Protein AF-A0A0F9GYW5-F1 (afdb_monomer)

Radius of gyration: 13.12 Å; Cα contacts (8 Å, |Δi|>4): 107; chains: 1; bounding box: 33×29×32 Å

Organism: NCBI:txid412755

Secondary structure (DSSP, 8-state):
--HHHHHHHHHHHHHHHHTSTTTT--HHHHHHHHHHT-HHHHHHHHTTTT---TT--HHHHHHHHHHHHHHHHHHTT-HHHHHS-SS-HHHHHHHHHHHHHHHHHHHHH-

Foldseek 3Di:
DPLVLLVLLLVLLVQLVVVVPQLQAFLVNQLVCLVVLNNVVCCCVVSPPSGDNVVQDPVNSSVLSVQLVVCCVVQPPCCCVPPVDGTGNSSSSSVSSVVVSVVVVVVVVD

pLDDT: mean 93.43, std 7.77, range [54.41, 98.56]

Structure (mmCIF, N/CA/C/O backbone):
data_AF-A0A0F9GYW5-F1
#
_entry.id   AF-A0A0F9GYW5-F1
#
loop_
_atom_site.group_PDB
_atom_site.id
_atom_site.type_symbol
_atom_site.label_atom_id
_atom_site.label_alt_id
_atom_site.label_comp_id
_atom_site.label_asym_id
_atom_site.label_entity_id
_atom_site.label_seq_id
_atom_site.pdbx_PDB_ins_code
_atom_site.Cartn_x
_atom_site.Cartn_y
_atom_site.Cartn_z
_atom_site.occupancy
_atom_site.B_iso_or_equiv
_atom_site.auth_seq_id
_atom_site.auth_comp_id
_atom_site.auth_asym_id
_atom_site.auth_atom_id
_atom_site.pdbx_PDB_model_num
ATOM 1 N N . MET A 1 1 ? 15.632 -3.435 0.923 1.00 69.38 1 MET A N 1
ATOM 2 C CA . MET A 1 1 ? 14.544 -3.646 1.896 1.00 69.38 1 MET A CA 1
ATOM 3 C C . MET A 1 1 ? 14.564 -5.092 2.343 1.00 69.38 1 MET A C 1
ATOM 5 O O . MET A 1 1 ? 14.815 -5.977 1.532 1.00 69.38 1 MET A O 1
ATOM 9 N N . LYS A 1 2 ? 14.310 -5.376 3.623 1.00 80.19 2 LYS A N 1
ATOM 10 C CA . LYS A 1 2 ? 14.132 -6.770 4.058 1.00 80.19 2 LYS A CA 1
ATOM 11 C C . LYS A 1 2 ? 12.765 -7.265 3.585 1.00 80.19 2 LYS A C 1
ATOM 13 O O . LYS A 1 2 ? 11.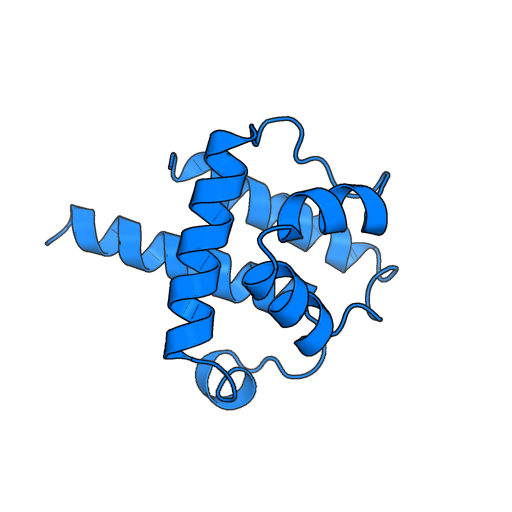766 -6.642 3.919 1.00 80.19 2 LYS A O 1
ATOM 18 N N . LEU A 1 3 ? 12.712 -8.408 2.896 1.00 83.94 3 LEU A N 1
ATOM 19 C CA . LEU A 1 3 ? 11.457 -9.051 2.459 1.00 83.94 3 LEU A CA 1
ATOM 20 C C . LEU A 1 3 ? 10.435 -9.200 3.594 1.00 83.94 3 LEU A C 1
ATOM 22 O O . LEU A 1 3 ? 9.239 -9.027 3.392 1.00 83.94 3 LEU A O 1
ATOM 26 N N . LEU A 1 4 ? 10.927 -9.440 4.812 1.00 87.31 4 LEU A N 1
ATOM 27 C CA . LEU A 1 4 ? 10.110 -9.503 6.022 1.00 87.31 4 LEU A CA 1
ATOM 28 C C . LEU A 1 4 ? 9.230 -8.260 6.222 1.00 87.31 4 LEU A C 1
ATOM 30 O O . LEU A 1 4 ? 8.116 -8.401 6.712 1.00 87.31 4 LEU A O 1
ATOM 34 N N . TRP A 1 5 ? 9.690 -7.069 5.828 1.00 89.62 5 TRP A N 1
ATOM 35 C CA . TRP A 1 5 ? 8.919 -5.833 5.964 1.00 89.62 5 TRP A CA 1
ATOM 36 C C . TRP A 1 5 ? 7.761 -5.742 4.982 1.00 89.62 5 TRP A C 1
ATOM 38 O O . TRP A 1 5 ? 6.681 -5.318 5.374 1.00 89.62 5 TRP A O 1
ATOM 48 N N . VAL A 1 6 ? 7.950 -6.197 3.744 1.00 93.25 6 VAL A N 1
ATOM 49 C CA . VAL A 1 6 ? 6.873 -6.223 2.745 1.00 93.25 6 VAL A CA 1
ATOM 50 C C . VAL A 1 6 ? 5.813 -7.240 3.147 1.00 93.25 6 VAL A C 1
ATOM 52 O O . VAL A 1 6 ? 4.626 -6.931 3.131 1.00 93.25 6 VAL A O 1
ATOM 55 N N . THR A 1 7 ? 6.230 -8.425 3.603 1.00 94.31 7 THR A N 1
ATOM 56 C CA . THR A 1 7 ? 5.297 -9.416 4.152 1.00 94.31 7 THR A CA 1
ATOM 57 C C . THR A 1 7 ? 4.562 -8.873 5.377 1.00 94.31 7 THR A C 1
ATOM 59 O O . THR A 1 7 ? 3.352 -9.042 5.487 1.00 94.31 7 THR A O 1
ATOM 62 N N . TYR A 1 8 ? 5.258 -8.188 6.287 1.00 94.00 8 TYR A N 1
ATOM 63 C CA . TYR A 1 8 ? 4.632 -7.567 7.456 1.00 94.00 8 TYR A CA 1
ATOM 64 C C . TYR A 1 8 ? 3.626 -6.473 7.068 1.00 94.00 8 TYR A C 1
ATOM 66 O O . TYR A 1 8 ? 2.537 -6.417 7.639 1.00 94.00 8 TYR A O 1
ATOM 74 N N . PHE A 1 9 ? 3.948 -5.654 6.065 1.00 95.94 9 PHE A N 1
ATOM 75 C CA . PHE A 1 9 ? 3.034 -4.666 5.495 1.00 95.94 9 PHE A CA 1
ATOM 76 C C . PHE A 1 9 ? 1.772 -5.334 4.929 1.00 95.94 9 PHE A C 1
ATOM 78 O O . PHE A 1 9 ? 0.668 -4.956 5.310 1.00 95.94 9 PHE A O 1
ATOM 85 N N . ILE A 1 10 ? 1.919 -6.390 4.119 1.00 97.25 10 ILE A N 1
ATOM 86 C CA . ILE A 1 10 ? 0.789 -7.160 3.566 1.00 97.25 10 ILE A CA 1
ATOM 87 C C . ILE A 1 10 ? -0.130 -7.678 4.676 1.00 97.25 10 ILE A C 1
ATOM 89 O O . ILE A 1 10 ? -1.347 -7.525 4.586 1.00 97.25 10 ILE A O 1
ATOM 93 N N . LEU A 1 11 ? 0.440 -8.286 5.721 1.00 96.38 11 LEU A N 1
ATOM 94 C CA . LEU A 1 11 ? -0.337 -8.861 6.822 1.00 96.38 11 LEU A CA 1
ATOM 95 C C . LEU A 1 11 ? -1.148 -7.795 7.571 1.00 96.38 11 LEU A C 1
ATOM 97 O O . LEU A 1 11 ? -2.312 -8.033 7.887 1.00 96.38 11 LEU A O 1
ATOM 101 N N . ASN A 1 12 ? -0.557 -6.624 7.812 1.00 97.00 12 ASN A N 1
ATOM 102 C CA . ASN A 1 12 ? -1.235 -5.516 8.483 1.00 97.00 12 ASN A CA 1
ATOM 103 C C . ASN A 1 12 ? -2.338 -4.895 7.618 1.00 97.00 12 ASN A C 1
ATOM 105 O O . ASN A 1 12 ? -3.446 -4.688 8.107 1.00 97.00 12 ASN A O 1
ATOM 109 N N . ILE A 1 13 ? -2.086 -4.663 6.326 1.00 98.19 13 ILE A N 1
ATOM 110 C CA . ILE A 1 13 ? -3.120 -4.147 5.417 1.00 98.19 13 ILE A CA 1
ATOM 111 C C . ILE A 1 13 ? -4.272 -5.151 5.284 1.00 98.19 13 ILE A C 1
ATOM 113 O O . ILE A 1 13 ? -5.434 -4.758 5.334 1.00 98.19 13 ILE A O 1
ATOM 117 N N . ASN A 1 14 ? -3.976 -6.450 5.192 1.00 97.94 14 ASN A N 1
ATOM 118 C CA . ASN A 1 14 ? -4.999 -7.495 5.161 1.00 97.94 14 ASN A CA 1
ATOM 119 C C . ASN A 1 14 ? -5.870 -7.499 6.429 1.00 97.94 14 ASN A C 1
ATOM 121 O O . ASN A 1 14 ? -7.088 -7.626 6.330 1.00 97.94 14 ASN A O 1
ATOM 125 N N . ALA A 1 15 ? -5.265 -7.337 7.609 1.00 97.19 15 ALA A N 1
ATOM 126 C CA . ALA A 1 15 ? -6.014 -7.213 8.858 1.00 97.19 15 ALA A CA 1
ATOM 127 C C . ALA A 1 15 ? -6.910 -5.964 8.862 1.00 97.19 15 ALA A C 1
ATOM 129 O O . ALA A 1 15 ? -8.071 -6.042 9.255 1.00 97.19 15 ALA A O 1
ATOM 130 N N . ALA A 1 16 ? -6.414 -4.832 8.358 1.00 97.69 16 ALA A N 1
ATOM 131 C CA . ALA A 1 16 ? -7.210 -3.617 8.278 1.00 97.69 16 ALA A CA 1
ATOM 132 C C . ALA A 1 16 ? -8.386 -3.740 7.289 1.00 97.69 16 ALA A C 1
ATOM 134 O O . ALA A 1 16 ? -9.479 -3.247 7.575 1.00 97.69 16 ALA A O 1
ATOM 135 N N . ILE A 1 17 ? -8.208 -4.451 6.167 1.00 97.81 17 ILE A N 1
ATOM 136 C CA . ILE A 1 17 ? -9.295 -4.780 5.226 1.00 97.81 17 ILE A CA 1
ATOM 137 C C . ILE A 1 17 ? -10.410 -5.568 5.929 1.00 97.81 17 ILE A C 1
ATOM 139 O O . ILE A 1 17 ? -11.586 -5.250 5.744 1.00 97.81 17 ILE A O 1
ATOM 143 N N . ASP A 1 18 ? -10.055 -6.558 6.754 1.00 97.81 18 ASP A N 1
ATOM 144 C CA . ASP A 1 18 ? -11.011 -7.434 7.454 1.00 97.81 18 ASP A CA 1
ATOM 145 C C . ASP A 1 18 ? -11.948 -6.666 8.402 1.00 97.81 18 ASP A C 1
ATOM 147 O O . ASP A 1 18 ? -13.095 -7.059 8.613 1.00 97.81 18 ASP A O 1
ATOM 151 N N . THR A 1 19 ? -11.516 -5.506 8.907 1.00 97.44 19 THR A N 1
ATOM 152 C CA . THR A 1 19 ? -12.367 -4.648 9.748 1.00 97.44 19 THR A CA 1
ATOM 153 C C . THR A 1 19 ? -13.598 -4.105 9.014 1.00 97.44 19 THR A C 1
ATOM 155 O O . THR A 1 19 ? -14.571 -3.707 9.656 1.00 97.44 19 THR A O 1
ATOM 158 N N . GLY A 1 20 ? -13.543 -4.015 7.679 1.00 96.69 20 GLY A N 1
ATOM 159 C CA . GLY A 1 20 ? -14.565 -3.385 6.842 1.00 96.69 20 GLY A CA 1
ATOM 160 C C . GLY A 1 20 ? -14.670 -1.859 6.978 1.00 96.69 20 GLY A C 1
ATOM 161 O O . GLY A 1 20 ? -15.501 -1.259 6.300 1.00 96.69 20 GLY A O 1
ATOM 162 N N . LYS A 1 21 ? -13.848 -1.213 7.817 1.00 97.62 21 LYS A N 1
ATOM 163 C CA . LYS A 1 21 ? -13.945 0.228 8.124 1.00 97.62 21 LYS A CA 1
ATOM 164 C C . LYS A 1 21 ? -13.419 1.140 7.014 1.00 97.62 21 LYS A C 1
ATOM 166 O O . LYS A 1 21 ? -13.858 2.277 6.923 1.00 97.62 21 LYS A O 1
ATOM 171 N N . TYR A 1 22 ? -12.488 0.641 6.203 1.00 97.38 22 TYR A N 1
ATOM 172 C CA . TYR A 1 22 ? -11.687 1.434 5.259 1.00 97.38 22 TYR A CA 1
ATOM 173 C C . TYR A 1 22 ? -12.002 1.114 3.793 1.00 97.38 22 TYR A C 1
ATOM 175 O O . TYR A 1 22 ? -11.141 1.193 2.917 1.00 97.38 22 TYR A O 1
ATOM 183 N N . GLN A 1 23 ? -13.233 0.671 3.522 1.00 94.44 23 GLN A N 1
ATOM 184 C CA . GLN A 1 23 ? -13.682 0.324 2.168 1.00 94.44 23 GLN A CA 1
ATOM 185 C C . GLN A 1 23 ? -13.803 1.543 1.245 1.00 94.44 23 GLN A C 1
ATOM 187 O O . GLN A 1 23 ? -13.933 1.378 0.035 1.00 94.44 23 GLN A O 1
ATOM 192 N N . ASP A 1 24 ? -13.776 2.744 1.818 1.00 98.00 24 ASP A N 1
ATOM 193 C CA . ASP A 1 24 ? -13.830 4.025 1.127 1.00 98.00 24 ASP A CA 1
ATOM 194 C C . ASP A 1 24 ? -12.468 4.500 0.603 1.00 98.00 24 ASP A C 1
ATOM 196 O O . ASP A 1 24 ? -12.446 5.363 -0.269 1.00 98.00 24 ASP A O 1
ATOM 200 N N . ILE A 1 25 ? -11.353 3.917 1.066 1.00 98.50 25 ILE A N 1
ATOM 201 C CA . ILE A 1 25 ? -10.022 4.204 0.514 1.00 98.50 25 ILE A CA 1
ATOM 202 C C . ILE A 1 25 ? -9.959 3.679 -0.921 1.00 98.50 25 ILE A C 1
ATOM 204 O O . ILE A 1 25 ? -9.921 2.464 -1.168 1.00 98.50 25 ILE A O 1
ATOM 208 N N . SER A 1 26 ? -9.950 4.612 -1.866 1.00 98.44 26 SER A N 1
ATOM 209 C CA . SER A 1 26 ? -9.998 4.317 -3.296 1.00 98.44 26 SER A CA 1
ATOM 210 C C . SER A 1 26 ? -8.628 3.937 -3.866 1.00 98.44 26 SER A C 1
ATOM 212 O O . SER A 1 26 ? -7.588 4.146 -3.242 1.00 98.44 26 SER A O 1
ATOM 214 N N . VAL A 1 27 ? -8.629 3.367 -5.074 1.00 98.31 27 VAL A N 1
ATOM 215 C CA . VAL A 1 27 ? -7.399 3.147 -5.850 1.00 98.31 27 VAL A CA 1
ATOM 216 C C . VAL A 1 27 ? -6.678 4.473 -6.111 1.00 98.31 27 VAL A C 1
ATOM 218 O O . VAL A 1 27 ? -5.500 4.575 -5.795 1.00 98.31 27 VAL A O 1
ATOM 221 N N . GLU A 1 28 ? -7.392 5.486 -6.607 1.00 97.94 28 GLU A N 1
ATOM 222 C CA . GLU A 1 28 ? -6.836 6.808 -6.938 1.00 97.94 28 GLU A CA 1
ATOM 223 C C . GLU A 1 28 ? -6.173 7.476 -5.725 1.00 97.94 28 GLU A C 1
ATOM 225 O O . GLU A 1 28 ? -5.029 7.902 -5.814 1.00 97.94 28 GLU A O 1
ATOM 230 N N . GLU A 1 29 ? -6.831 7.461 -4.562 1.00 98.56 29 GLU A N 1
ATOM 231 C CA . GLU A 1 29 ? -6.281 8.024 -3.319 1.00 98.56 29 GLU A CA 1
ATOM 232 C C . GLU A 1 29 ? -4.949 7.367 -2.922 1.00 98.56 29 GLU A C 1
ATOM 234 O O . GLU A 1 29 ? -3.996 8.045 -2.543 1.00 98.56 29 GLU A O 1
ATOM 239 N N . VAL A 1 30 ? -4.847 6.040 -3.048 1.00 98.44 30 VAL A N 1
ATOM 240 C CA . VAL A 1 30 ? -3.590 5.327 -2.788 1.00 98.44 30 VAL A CA 1
ATOM 241 C C . VAL A 1 30 ? -2.517 5.687 -3.812 1.00 98.44 30 VAL A C 1
ATOM 243 O O . VAL A 1 30 ? -1.358 5.864 -3.437 1.00 98.44 30 VAL A O 1
ATOM 246 N N . GLU A 1 31 ? -2.871 5.777 -5.093 1.00 98.25 31 GLU A N 1
ATOM 247 C CA . GLU A 1 31 ? -1.926 6.163 -6.141 1.00 98.25 31 GLU A CA 1
ATOM 248 C C . GLU A 1 31 ? -1.375 7.576 -5.925 1.00 98.25 31 GLU A C 1
ATOM 250 O O . GLU A 1 31 ? -0.168 7.775 -6.066 1.00 98.25 31 GLU A O 1
ATOM 255 N N . ASP A 1 32 ? -2.225 8.525 -5.531 1.00 98.44 32 ASP A N 1
ATOM 256 C CA . ASP A 1 32 ? -1.834 9.905 -5.235 1.00 98.44 32 ASP A CA 1
ATOM 257 C C . ASP A 1 32 ? -0.820 9.967 -4.087 1.00 98.44 32 ASP A C 1
ATOM 259 O O . ASP A 1 32 ? 0.193 10.659 -4.191 1.00 98.44 32 ASP A O 1
ATOM 263 N N . HIS A 1 33 ? -1.032 9.190 -3.022 1.00 98.56 33 HIS A N 1
ATOM 264 C CA . HIS A 1 33 ? -0.092 9.114 -1.900 1.00 98.56 33 HIS A CA 1
ATOM 265 C C . HIS A 1 33 ? 1.215 8.372 -2.240 1.00 98.56 33 HIS A C 1
ATOM 267 O O . HIS A 1 33 ? 2.283 8.682 -1.701 1.00 98.56 33 HIS A O 1
ATOM 273 N N . ILE A 1 34 ? 1.178 7.408 -3.167 1.00 98.44 34 ILE A N 1
ATOM 274 C CA . ILE A 1 34 ? 2.398 6.781 -3.704 1.00 98.44 34 ILE A CA 1
ATOM 275 C C . ILE A 1 34 ? 3.192 7.786 -4.547 1.00 98.44 34 ILE A C 1
ATOM 277 O O . ILE A 1 34 ? 4.419 7.851 -4.422 1.00 98.44 34 ILE A O 1
ATOM 281 N N . ASP A 1 35 ? 2.524 8.570 -5.392 1.00 98.00 35 ASP A N 1
ATOM 282 C CA . ASP A 1 35 ? 3.157 9.631 -6.185 1.00 98.00 35 ASP A CA 1
ATOM 283 C C . ASP A 1 35 ? 3.685 10.772 -5.304 1.00 98.00 35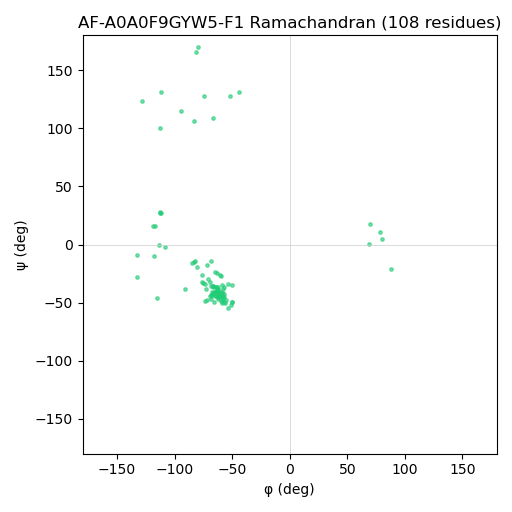 ASP A C 1
ATOM 285 O O . ASP A 1 35 ? 4.758 11.316 -5.575 1.00 98.00 35 ASP A O 1
ATOM 289 N N . GLY A 1 36 ? 2.975 11.100 -4.224 1.00 97.56 36 GLY A N 1
ATOM 290 C CA . GLY A 1 36 ? 3.360 12.110 -3.237 1.00 97.56 36 GLY A CA 1
ATOM 291 C C . GLY A 1 36 ? 4.522 11.700 -2.330 1.00 97.56 36 GLY A C 1
ATOM 292 O O . GLY A 1 36 ? 5.163 12.564 -1.728 1.00 97.56 36 GLY A O 1
ATOM 293 N N . GLY A 1 37 ? 4.836 10.405 -2.249 1.00 97.19 37 GLY A N 1
ATOM 294 C CA . GLY A 1 37 ? 5.892 9.895 -1.373 1.00 97.19 37 GLY A CA 1
ATOM 295 C C . GLY A 1 37 ? 5.488 9.776 0.096 1.00 97.19 37 GLY A C 1
ATOM 296 O O . GLY A 1 37 ? 6.354 9.561 0.943 1.00 97.19 37 GLY A O 1
ATOM 297 N N . ASP A 1 38 ? 4.201 9.916 0.414 1.00 97.00 38 ASP A N 1
ATOM 298 C CA . ASP A 1 38 ? 3.675 10.023 1.776 1.00 97.00 38 ASP A CA 1
ATOM 299 C C . ASP A 1 38 ? 2.695 8.897 2.149 1.00 97.00 38 ASP A C 1
ATOM 301 O O . ASP A 1 38 ? 2.032 8.975 3.185 1.00 97.00 38 ASP A O 1
ATOM 305 N N . LEU A 1 39 ? 2.665 7.801 1.377 1.00 97.44 39 LEU A N 1
ATOM 306 C CA . LEU A 1 39 ? 1.784 6.653 1.616 1.00 97.44 39 LEU A CA 1
ATOM 307 C C . LEU A 1 39 ? 1.838 6.121 3.052 1.00 97.44 39 LEU A C 1
ATOM 309 O O . LEU A 1 39 ? 0.798 5.902 3.663 1.00 97.44 39 LEU A O 1
ATOM 313 N N . ILE A 1 40 ? 3.023 5.868 3.613 1.00 95.12 40 ILE A N 1
ATOM 314 C CA . ILE A 1 40 ? 3.113 5.285 4.961 1.00 95.12 40 ILE A CA 1
ATOM 315 C C . ILE A 1 40 ? 2.647 6.262 6.052 1.00 95.12 40 ILE A C 1
ATOM 317 O O . ILE A 1 40 ? 1.871 5.827 6.908 1.00 95.12 40 ILE A O 1
ATOM 321 N N . PRO A 1 41 ? 3.069 7.544 6.068 1.00 94.38 41 PRO A N 1
ATOM 322 C CA . PRO A 1 41 ? 2.455 8.556 6.927 1.00 94.38 41 PRO A CA 1
ATOM 323 C C . PRO A 1 41 ? 0.928 8.601 6.811 1.00 94.38 41 PRO A C 1
ATOM 325 O O . PRO A 1 41 ? 0.249 8.487 7.832 1.00 94.38 41 PRO A O 1
ATOM 328 N N . TYR A 1 42 ? 0.400 8.660 5.586 1.00 97.31 42 TYR A N 1
ATOM 329 C CA . TYR A 1 42 ? -1.037 8.650 5.323 1.00 97.31 42 TYR A CA 1
ATOM 330 C C . TYR A 1 42 ? -1.719 7.411 5.914 1.00 97.31 42 TYR A C 1
ATOM 332 O O . TYR A 1 42 ? -2.687 7.539 6.658 1.00 97.31 42 TYR A O 1
ATOM 340 N N . LEU A 1 43 ? -1.197 6.207 5.662 1.00 97.31 43 LEU A N 1
ATOM 341 C CA . LEU A 1 43 ? -1.790 4.966 6.166 1.00 97.31 43 LEU A CA 1
ATOM 342 C C . LEU A 1 43 ? -1.768 4.898 7.699 1.00 97.31 43 LEU A C 1
ATOM 344 O O . LEU A 1 43 ? -2.715 4.402 8.305 1.00 97.31 43 LEU A O 1
ATOM 348 N N . ARG A 1 44 ? -0.710 5.401 8.346 1.00 94.81 44 ARG A N 1
ATOM 349 C CA . ARG A 1 44 ? -0.628 5.446 9.816 1.00 94.81 44 ARG A CA 1
ATOM 350 C C . ARG A 1 44 ? -1.707 6.330 10.427 1.00 94.81 44 ARG A C 1
ATOM 352 O O . ARG A 1 44 ? -2.260 5.962 11.457 1.00 94.81 44 ARG A O 1
ATOM 359 N N . GLU A 1 45 ? -1.986 7.468 9.804 1.00 95.88 45 GLU A N 1
ATOM 360 C CA . GLU A 1 45 ? -3.047 8.375 10.241 1.00 95.88 45 GLU A CA 1
ATOM 361 C C . GLU A 1 45 ? -4.430 7.806 9.902 1.00 95.88 45 GLU A C 1
ATOM 363 O O . GLU A 1 45 ? -5.312 7.712 10.753 1.00 95.88 45 GLU A O 1
ATOM 368 N N . ARG A 1 46 ? -4.617 7.363 8.657 1.00 97.44 46 ARG A N 1
ATOM 369 C CA . ARG A 1 46 ? -5.914 6.943 8.128 1.00 97.44 46 ARG A CA 1
ATOM 370 C C . ARG A 1 46 ? -6.428 5.647 8.752 1.00 97.44 46 ARG A C 1
ATOM 372 O O . ARG A 1 46 ? -7.642 5.492 8.889 1.00 97.44 46 ARG A O 1
ATOM 379 N N . LEU A 1 47 ? -5.525 4.740 9.127 1.00 97.00 47 LEU A N 1
ATOM 380 C 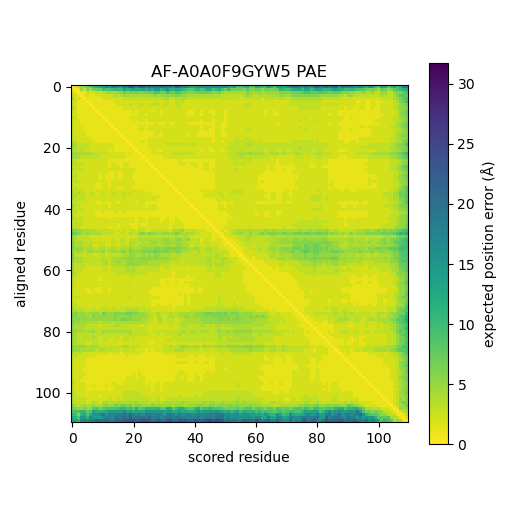CA . LEU A 1 47 ? -5.829 3.433 9.715 1.00 97.00 47 LEU A CA 1
ATOM 381 C C . LEU A 1 47 ? -5.393 3.346 11.189 1.00 97.00 47 LEU A C 1
ATOM 383 O O . LEU A 1 47 ? -5.083 2.262 11.691 1.00 97.00 47 LEU A O 1
ATOM 387 N N . GLU A 1 48 ? -5.347 4.484 11.887 1.00 93.44 48 GLU A N 1
ATOM 388 C CA . GLU A 1 48 ? -4.956 4.542 13.295 1.00 93.44 48 GLU A CA 1
ATOM 389 C C . GLU A 1 48 ? -5.762 3.535 14.141 1.00 93.44 48 GLU A C 1
ATOM 391 O O . GLU A 1 48 ? -6.992 3.487 14.100 1.00 93.44 48 GLU A O 1
ATOM 396 N N . GLY A 1 49 ? -5.050 2.712 14.917 1.00 91.50 49 GLY A N 1
ATOM 397 C CA . GLY A 1 49 ? -5.635 1.696 15.798 1.00 91.50 49 GLY A CA 1
ATOM 398 C C . GLY A 1 49 ? -5.885 0.330 15.150 1.00 91.50 49 GLY A C 1
ATOM 399 O O . GLY A 1 49 ? -5.929 -0.660 15.877 1.00 91.50 49 GLY A O 1
ATOM 400 N N . ASP A 1 50 ? -5.974 0.253 13.820 1.00 94.56 50 ASP A N 1
ATOM 401 C CA . ASP A 1 50 ? -6.145 -1.004 13.071 1.00 94.56 50 ASP A CA 1
ATOM 402 C C . ASP A 1 50 ? -4.917 -1.3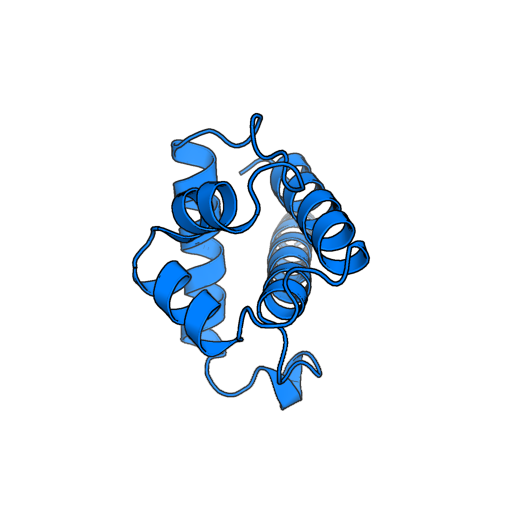51 12.198 1.00 94.56 50 ASP A C 1
ATOM 404 O O . ASP A 1 50 ? -4.889 -2.390 11.536 1.00 94.56 50 ASP A O 1
ATOM 408 N N . LEU A 1 51 ? -3.881 -0.504 12.219 1.00 93.25 51 LEU A N 1
ATOM 409 C CA . LEU A 1 51 ? -2.628 -0.687 11.492 1.00 93.25 51 LEU A CA 1
ATOM 410 C C . LEU A 1 51 ? -1.413 -0.541 12.420 1.00 93.25 51 LEU A C 1
ATOM 412 O O . LEU A 1 51 ? -1.193 0.516 13.012 1.00 93.25 51 LEU A O 1
ATOM 416 N N . ASP A 1 52 ? -0.566 -1.572 12.477 1.00 90.06 52 ASP A N 1
ATOM 417 C CA . ASP A 1 52 ? 0.732 -1.517 13.155 1.00 90.06 52 ASP A CA 1
ATOM 418 C C . ASP A 1 52 ? 1.875 -1.609 12.135 1.00 90.06 52 ASP A C 1
ATOM 420 O O . ASP A 1 52 ? 2.233 -2.680 11.654 1.00 90.06 52 ASP A O 1
ATOM 424 N N . LEU A 1 53 ? 2.471 -0.461 11.800 1.00 88.00 53 LEU A N 1
ATOM 425 C CA . LEU A 1 53 ? 3.692 -0.378 10.986 1.00 88.00 53 LEU A CA 1
ATOM 426 C C . LEU A 1 53 ? 4.882 0.141 11.802 1.00 88.00 53 LEU A C 1
ATOM 428 O O . LEU A 1 53 ? 5.785 0.769 11.243 1.00 88.00 53 LEU A O 1
ATOM 432 N N . THR A 1 54 ? 4.895 -0.067 13.122 1.00 86.06 54 THR A N 1
ATOM 433 C CA . THR A 1 54 ? 5.943 0.465 14.018 1.00 86.06 54 THR A CA 1
ATOM 434 C C . THR A 1 54 ? 7.348 -0.024 13.668 1.00 86.06 54 THR A C 1
ATOM 436 O O . THR A 1 54 ? 8.332 0.679 13.906 1.00 86.06 54 THR A O 1
ATOM 439 N N . PHE A 1 55 ? 7.463 -1.202 13.057 1.00 84.38 55 PHE A N 1
ATOM 440 C CA . PHE A 1 55 ? 8.750 -1.745 12.635 1.00 84.38 55 PHE A CA 1
ATOM 441 C C . PHE A 1 55 ? 9.274 -1.206 11.294 1.00 84.38 55 PHE A C 1
ATOM 443 O O . PHE A 1 55 ? 10.458 -1.385 11.000 1.00 84.38 55 PHE A O 1
ATOM 450 N N . ILE A 1 56 ? 8.433 -0.538 10.498 1.00 86.12 56 ILE A N 1
ATOM 451 C CA . ILE A 1 56 ? 8.846 0.104 9.244 1.00 86.12 56 ILE A CA 1
ATOM 452 C C . ILE A 1 56 ? 9.424 1.478 9.584 1.00 86.12 56 ILE A C 1
ATOM 454 O O . ILE A 1 56 ? 8.694 2.404 9.941 1.00 86.12 56 ILE A O 1
ATOM 458 N N . LYS A 1 57 ? 10.747 1.624 9.509 1.00 88.75 57 LYS A N 1
ATOM 459 C CA . LYS A 1 57 ? 11.410 2.912 9.760 1.00 88.75 57 LYS A CA 1
ATOM 460 C C . LYS A 1 57 ? 11.304 3.818 8.538 1.00 88.75 57 LYS A C 1
ATOM 462 O O . LYS A 1 57 ? 10.957 3.357 7.460 1.00 88.75 57 LYS A O 1
ATOM 467 N N . GLU A 1 58 ? 11.675 5.084 8.699 1.00 88.88 58 GLU A N 1
ATOM 468 C CA . GLU A 1 58 ? 11.618 6.089 7.628 1.00 88.88 58 GLU A CA 1
ATOM 469 C C . GLU A 1 58 ? 12.291 5.621 6.331 1.00 88.88 58 GLU A C 1
ATOM 471 O O . GLU A 1 58 ? 11.659 5.538 5.289 1.00 88.88 58 GLU A O 1
ATOM 476 N N . GLN A 1 59 ? 13.540 5.165 6.424 1.00 89.12 59 GLN A N 1
ATOM 477 C CA . GLN A 1 59 ? 14.286 4.613 5.289 1.00 89.12 59 GLN A CA 1
ATOM 478 C C . GLN A 1 59 ? 13.602 3.396 4.629 1.00 89.12 59 GLN A C 1
ATOM 480 O O . GLN A 1 59 ? 13.699 3.209 3.421 1.00 89.12 59 GLN A O 1
ATOM 485 N N . ASP A 1 60 ? 12.921 2.547 5.413 1.00 90.06 60 ASP A N 1
ATOM 486 C CA . ASP A 1 60 ? 12.207 1.377 4.890 1.00 90.06 60 ASP A CA 1
ATOM 487 C C . ASP A 1 60 ? 10.899 1.817 4.204 1.00 90.06 60 ASP A C 1
ATOM 489 O O . ASP A 1 60 ? 10.484 1.216 3.216 1.00 90.06 60 ASP A O 1
ATOM 493 N N . SER A 1 61 ? 10.271 2.881 4.715 1.00 91.25 61 SER A N 1
ATOM 494 C CA . SER A 1 61 ? 9.094 3.529 4.135 1.00 91.25 61 SER A CA 1
ATOM 495 C C . SER A 1 61 ? 9.414 4.179 2.790 1.00 91.25 61 SER A C 1
ATOM 497 O O . SER A 1 61 ? 8.721 3.911 1.812 1.00 91.25 61 SER A O 1
ATOM 499 N N . GLU A 1 62 ? 10.483 4.976 2.717 1.00 93.31 62 GLU A N 1
ATOM 500 C CA . GLU A 1 62 ? 10.960 5.587 1.470 1.00 93.31 62 GLU A CA 1
ATOM 501 C C . GLU A 1 62 ? 11.261 4.519 0.411 1.00 93.31 62 GLU A C 1
ATOM 503 O O . GLU A 1 62 ? 10.834 4.633 -0.739 1.00 93.31 62 GLU A O 1
ATOM 508 N N . GLU A 1 63 ? 11.947 3.439 0.802 1.00 93.81 63 GLU A N 1
ATOM 509 C CA . GLU A 1 63 ? 12.267 2.347 -0.116 1.00 93.81 63 GLU A CA 1
ATOM 510 C C . GLU A 1 63 ? 11.012 1.591 -0.589 1.00 93.81 63 GLU A C 1
ATOM 512 O O . GLU A 1 63 ? 10.902 1.258 -1.773 1.00 93.81 63 GLU A O 1
ATOM 517 N N . LEU A 1 64 ? 10.056 1.322 0.307 1.00 94.25 64 LEU A N 1
ATOM 518 C CA . LEU A 1 64 ? 8.781 0.702 -0.059 1.00 94.25 64 LEU A CA 1
ATOM 519 C C . LEU A 1 64 ? 7.998 1.594 -1.028 1.00 94.25 64 LEU A C 1
ATOM 521 O O . LEU A 1 64 ? 7.514 1.098 -2.046 1.00 94.25 64 LEU A O 1
ATOM 525 N N . ASN A 1 65 ? 7.917 2.896 -0.750 1.00 96.44 65 ASN A N 1
ATOM 526 C CA . ASN A 1 65 ? 7.218 3.841 -1.611 1.00 96.44 65 ASN A CA 1
ATOM 527 C C . ASN A 1 65 ? 7.861 3.917 -2.998 1.00 96.44 65 ASN A C 1
ATOM 529 O O . ASN A 1 65 ? 7.151 3.865 -3.996 1.00 96.44 65 ASN A O 1
ATOM 533 N N . ALA A 1 66 ? 9.194 3.959 -3.080 1.00 96.19 66 ALA A N 1
ATOM 534 C CA . ALA A 1 66 ? 9.903 3.955 -4.359 1.00 96.19 66 ALA A CA 1
ATOM 535 C C . ALA A 1 66 ? 9.553 2.718 -5.206 1.00 96.19 66 ALA A C 1
ATOM 537 O O . ALA A 1 66 ? 9.235 2.841 -6.385 1.00 96.19 66 ALA A O 1
ATOM 538 N N . LYS A 1 67 ? 9.519 1.526 -4.598 1.00 96.19 67 LYS A N 1
ATOM 539 C CA . LYS A 1 67 ? 9.150 0.289 -5.309 1.00 96.19 67 LYS A CA 1
ATOM 540 C C . LYS A 1 67 ? 7.682 0.250 -5.729 1.00 96.19 67 LYS A C 1
ATOM 542 O O . LYS A 1 67 ? 7.366 -0.296 -6.785 1.00 96.19 67 LYS A O 1
ATOM 547 N N . LEU A 1 68 ? 6.783 0.794 -4.911 1.00 97.56 68 LEU A N 1
ATOM 548 C CA . LEU A 1 68 ? 5.376 0.946 -5.280 1.00 97.56 68 LEU A CA 1
ATOM 549 C C . LEU A 1 68 ? 5.222 1.942 -6.433 1.00 97.56 68 LEU A C 1
ATOM 551 O O . LEU A 1 68 ? 4.481 1.661 -7.370 1.00 97.56 68 LEU A O 1
ATOM 555 N N . ASN A 1 69 ? 5.975 3.042 -6.416 1.00 98.06 69 ASN A N 1
ATOM 556 C CA . ASN A 1 69 ? 5.981 4.028 -7.491 1.00 98.06 69 ASN A CA 1
ATOM 557 C C . ASN A 1 69 ? 6.504 3.426 -8.810 1.00 98.06 69 ASN A C 1
ATOM 559 O O . ASN A 1 69 ? 5.884 3.607 -9.854 1.00 98.06 69 ASN A O 1
ATOM 563 N N . ASP A 1 70 ? 7.551 2.594 -8.766 1.00 97.25 70 ASP A N 1
ATOM 564 C CA . ASP A 1 70 ? 8.027 1.854 -9.946 1.00 97.25 70 ASP A CA 1
ATOM 565 C C . ASP A 1 70 ? 6.927 0.970 -10.569 1.00 97.25 70 ASP A C 1
ATOM 567 O O . ASP A 1 70 ? 6.852 0.812 -11.793 1.00 97.25 70 ASP A O 1
ATOM 571 N N . ILE A 1 71 ? 6.067 0.360 -9.743 1.00 97.12 71 ILE A N 1
ATOM 572 C CA . ILE A 1 71 ? 4.908 -0.407 -10.221 1.00 97.12 71 ILE A CA 1
ATOM 573 C C . ILE A 1 71 ? 3.847 0.539 -10.783 1.00 97.12 71 ILE A C 1
ATOM 575 O O . ILE A 1 71 ? 3.380 0.300 -11.897 1.00 97.12 71 ILE A O 1
ATOM 579 N N . LEU A 1 72 ? 3.508 1.603 -10.055 1.00 97.31 72 LEU A N 1
ATOM 580 C CA . LEU A 1 72 ? 2.529 2.609 -10.456 1.00 97.31 72 LEU A CA 1
ATOM 581 C C . LEU A 1 72 ? 2.862 3.186 -11.835 1.00 97.31 72 LEU A C 1
ATOM 583 O O . LEU A 1 72 ? 2.064 3.072 -12.760 1.00 97.31 72 LEU A O 1
ATOM 587 N N . VAL A 1 73 ? 4.076 3.700 -12.029 1.00 96.56 73 VAL A N 1
ATOM 588 C CA . VAL A 1 73 ? 4.526 4.271 -13.309 1.00 96.56 73 VAL A CA 1
ATOM 589 C C . VAL A 1 73 ? 4.432 3.255 -14.450 1.00 96.56 73 VAL A C 1
ATOM 591 O O . VAL A 1 73 ? 4.064 3.603 -15.572 1.00 96.56 73 VAL A O 1
ATOM 594 N N . ALA A 1 74 ? 4.739 1.985 -14.182 1.00 94.31 74 ALA A N 1
ATOM 595 C CA . ALA A 1 74 ? 4.707 0.933 -15.193 1.00 94.31 74 ALA A CA 1
ATOM 596 C C . ALA A 1 74 ? 3.299 0.386 -15.483 1.00 94.31 74 ALA A C 1
ATOM 598 O O . ALA A 1 74 ? 3.111 -0.308 -16.491 1.00 94.31 74 ALA A O 1
ATOM 599 N N . GLN A 1 75 ? 2.335 0.586 -14.583 1.00 91.56 75 GLN A N 1
ATOM 600 C CA . GLN A 1 75 ? 1.073 -0.154 -14.609 1.00 91.56 75 GLN A CA 1
ATOM 601 C C . GLN A 1 75 ? -0.188 0.692 -14.467 1.00 91.56 75 GLN A C 1
ATOM 603 O O . GLN A 1 75 ? -1.246 0.129 -14.745 1.00 91.56 75 GLN A O 1
ATOM 608 N N . ARG A 1 76 ? -0.085 1.988 -14.153 1.00 92.25 76 ARG A N 1
ATOM 609 C CA . ARG A 1 76 ? -1.221 2.902 -13.979 1.00 92.25 76 ARG A CA 1
ATOM 610 C C . ARG A 1 76 ? -2.271 2.729 -15.078 1.00 92.25 76 ARG A C 1
ATOM 612 O O . ARG A 1 76 ? -1.945 2.685 -16.271 1.00 92.25 76 ARG A O 1
ATOM 619 N N . GLY A 1 77 ? -3.530 2.617 -14.672 1.00 92.56 77 GLY A N 1
ATOM 620 C CA . 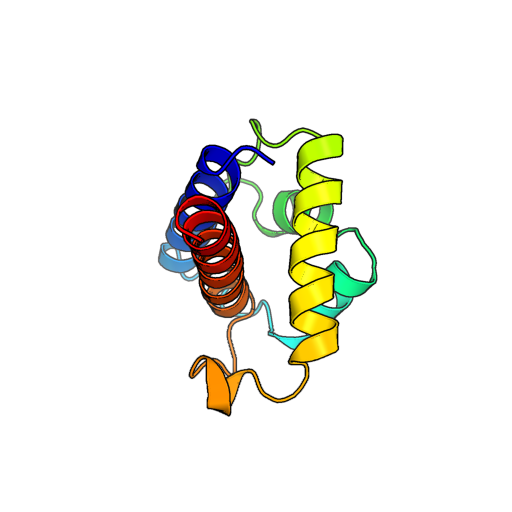GLY A 1 77 ? -4.685 2.387 -15.539 1.00 92.56 77 GLY A CA 1
ATOM 621 C C . GLY A 1 77 ? -4.872 0.928 -15.974 1.00 92.56 77 GLY A C 1
ATOM 622 O O . GLY A 1 77 ? -5.750 0.642 -16.790 1.00 92.56 77 GLY A O 1
ATOM 623 N N . ASN A 1 78 ? -4.056 -0.006 -15.474 1.00 94.00 78 ASN A N 1
ATOM 624 C CA . ASN A 1 78 ? -4.172 -1.444 -15.756 1.00 94.00 78 ASN A CA 1
ATOM 625 C C . ASN A 1 78 ? -4.480 -2.270 -14.499 1.00 94.00 78 ASN A C 1
ATOM 627 O O . ASN A 1 78 ? -4.326 -3.495 -14.514 1.00 94.00 78 ASN A O 1
ATOM 631 N N . GLU A 1 79 ? -4.928 -1.636 -13.418 1.00 95.19 79 GLU A N 1
ATOM 632 C CA . GLU A 1 79 ? -5.157 -2.257 -12.110 1.00 95.19 79 GLU A CA 1
ATOM 633 C C . GLU A 1 79 ? -6.165 -3.401 -12.240 1.00 95.19 79 GLU A C 1
ATOM 635 O O . GLU A 1 79 ? -5.912 -4.543 -11.848 1.00 95.19 79 GLU A O 1
ATOM 640 N N . ARG A 1 80 ? -7.274 -3.121 -12.928 1.00 95.44 80 ARG A N 1
ATOM 641 C CA . ARG A 1 80 ? -8.339 -4.090 -13.187 1.00 95.44 80 ARG A CA 1
ATOM 642 C C . ARG A 1 80 ? -7.880 -5.252 -14.062 1.00 95.44 80 ARG A C 1
ATOM 644 O O . ARG A 1 80 ? -8.225 -6.396 -13.785 1.00 95.44 80 ARG A O 1
ATOM 651 N N . SER A 1 81 ? -7.135 -4.981 -15.134 1.00 95.44 81 SER A N 1
ATOM 652 C CA . SER A 1 81 ? -6.750 -6.011 -16.108 1.00 95.44 81 SER A CA 1
ATOM 653 C C . SER A 1 81 ? -5.627 -6.918 -15.602 1.00 95.44 81 SER A C 1
ATOM 655 O O . SER A 1 81 ? -5.616 -8.099 -15.945 1.00 95.44 81 SER A O 1
ATOM 657 N N . LYS A 1 82 ? -4.708 -6.395 -14.781 1.00 94.00 82 LYS A N 1
ATOM 658 C CA . LYS A 1 82 ? -3.580 -7.156 -14.221 1.00 94.00 82 LYS A CA 1
ATOM 659 C C . LYS A 1 82 ? -3.885 -7.794 -12.873 1.00 94.00 82 LYS A C 1
ATOM 661 O O . LYS A 1 82 ? -3.451 -8.916 -12.631 1.00 94.00 82 LYS A O 1
ATOM 666 N N . TRP A 1 83 ? -4.622 -7.094 -12.016 1.00 95.31 83 TRP A N 1
ATOM 667 C CA . TRP A 1 83 ? -4.799 -7.477 -10.613 1.00 95.31 83 TRP A CA 1
ATOM 668 C C . TRP A 1 83 ? -6.251 -7.787 -10.249 1.00 95.31 83 TRP A C 1
ATOM 670 O O . TRP A 1 83 ? -6.504 -8.315 -9.171 1.00 95.31 83 TRP A O 1
ATOM 680 N N . GLY A 1 84 ? -7.214 -7.492 -11.131 1.00 96.81 84 GLY A N 1
ATOM 681 C CA . GLY A 1 84 ? -8.639 -7.684 -10.847 1.00 96.81 84 GLY A CA 1
ATOM 682 C C . GLY A 1 84 ? -9.191 -6.705 -9.806 1.00 96.81 84 GLY A C 1
ATOM 683 O O . GLY A 1 84 ? -10.244 -6.967 -9.228 1.00 96.81 84 GLY A O 1
ATOM 684 N N . ILE A 1 85 ? -8.486 -5.599 -9.550 1.00 97.50 85 ILE A N 1
ATOM 685 C CA . ILE A 1 85 ? -8.819 -4.612 -8.517 1.00 97.50 85 ILE A CA 1
ATOM 686 C C . ILE A 1 85 ? -9.249 -3.314 -9.191 1.00 97.50 85 ILE A C 1
ATOM 688 O O . ILE A 1 85 ? -8.580 -2.828 -10.095 1.00 97.50 85 ILE A O 1
ATOM 692 N N . GLU A 1 86 ? -10.383 -2.775 -8.749 1.00 95.44 86 GLU A N 1
ATOM 693 C CA . GLU A 1 86 ? -10.993 -1.571 -9.334 1.00 95.44 86 GLU A CA 1
ATOM 694 C C . GLU A 1 86 ? -11.421 -0.549 -8.271 1.00 95.44 86 GLU A C 1
ATOM 696 O O . GLU A 1 86 ? -11.422 0.643 -8.541 1.00 95.44 86 GLU A O 1
ATOM 701 N N . ASN A 1 87 ? -11.749 -0.999 -7.053 1.00 95.12 87 ASN A N 1
ATOM 702 C CA . ASN A 1 87 ? -12.387 -0.140 -6.048 1.00 95.12 87 ASN A CA 1
ATOM 703 C C . ASN A 1 87 ? -11.522 0.107 -4.806 1.00 95.12 87 ASN A C 1
ATOM 705 O O . ASN A 1 87 ? -11.425 1.234 -4.343 1.00 95.12 87 ASN A O 1
ATOM 709 N N . SER A 1 88 ? -10.912 -0.944 -4.246 1.00 97.94 88 SER A N 1
ATOM 710 C CA . SER A 1 88 ? -10.230 -0.858 -2.949 1.00 97.94 88 SER A CA 1
ATOM 711 C C . SER A 1 88 ? -8.740 -0.583 -3.117 1.00 97.94 88 SER A C 1
ATOM 713 O O . SER A 1 88 ? -7.998 -1.451 -3.591 1.00 97.94 88 SER A O 1
ATOM 715 N N . GLY A 1 89 ? -8.298 0.586 -2.651 1.00 98.38 89 GLY A N 1
ATOM 716 C CA . GLY A 1 89 ? -6.883 0.945 -2.593 1.00 98.38 89 GLY A CA 1
ATOM 717 C C . GLY A 1 89 ? -6.086 0.010 -1.681 1.00 98.38 89 GLY A C 1
ATOM 718 O O . GLY A 1 89 ? -4.981 -0.403 -2.023 1.00 98.38 89 GLY A O 1
ATOM 719 N N . LEU A 1 90 ? -6.670 -0.437 -0.565 1.00 98.56 90 LEU A N 1
ATOM 720 C CA . LEU A 1 90 ? -6.006 -1.390 0.331 1.00 98.56 90 LEU A CA 1
ATOM 721 C C . LEU A 1 90 ? -5.773 -2.757 -0.330 1.00 98.56 90 LEU A C 1
ATOM 723 O O . LEU A 1 90 ? -4.692 -3.332 -0.189 1.00 98.56 90 LEU A O 1
ATOM 727 N N . CYS A 1 91 ? -6.738 -3.270 -1.102 1.00 98.56 91 CYS A N 1
ATOM 728 C CA . CYS A 1 91 ? -6.519 -4.484 -1.894 1.00 98.56 91 CYS A CA 1
ATOM 729 C C . CYS A 1 91 ? -5.398 -4.286 -2.924 1.00 98.56 91 CYS A C 1
ATOM 731 O O . CYS A 1 91 ? -4.598 -5.201 -3.137 1.00 98.56 91 CYS A O 1
ATOM 733 N N . LEU A 1 92 ? -5.321 -3.105 -3.552 1.00 98.50 92 LEU A N 1
ATOM 734 C CA . LEU A 1 92 ? -4.267 -2.788 -4.519 1.00 98.50 92 LEU A CA 1
ATOM 735 C C . LEU A 1 92 ? -2.884 -2.823 -3.865 1.00 98.50 92 LEU A C 1
ATOM 737 O O . LEU A 1 92 ? -1.971 -3.451 -4.399 1.00 98.50 92 LEU A O 1
ATOM 741 N N . LEU A 1 93 ? -2.753 -2.245 -2.669 1.00 98.38 93 LEU A N 1
ATOM 742 C CA . LEU A 1 93 ? -1.517 -2.289 -1.885 1.00 98.38 93 LEU A CA 1
ATOM 743 C C . LEU A 1 93 ? -1.079 -3.722 -1.574 1.00 98.38 93 LEU A C 1
ATOM 745 O O . LEU A 1 93 ? 0.105 -4.035 -1.699 1.00 98.38 93 LEU A O 1
ATOM 749 N N . VAL A 1 94 ? -2.011 -4.617 -1.229 1.00 98.38 94 VA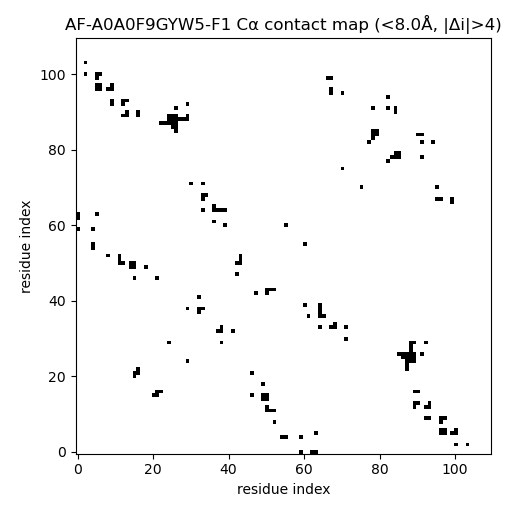L A N 1
ATOM 750 C CA . VAL A 1 94 ? -1.701 -6.044 -1.034 1.00 98.38 94 VAL A CA 1
ATOM 751 C C . VAL A 1 94 ? -1.194 -6.679 -2.332 1.00 98.38 94 VAL A C 1
ATOM 753 O O . VAL A 1 94 ? -0.198 -7.407 -2.311 1.00 98.38 94 VAL A O 1
ATOM 756 N N . ALA A 1 95 ? -1.841 -6.415 -3.468 1.00 98.12 95 ALA A N 1
ATOM 757 C CA . ALA A 1 95 ? -1.418 -6.960 -4.758 1.00 98.12 95 ALA A CA 1
ATOM 758 C C . ALA A 1 95 ? -0.016 -6.470 -5.157 1.00 98.12 95 ALA A C 1
ATOM 760 O O . ALA A 1 95 ? 0.845 -7.275 -5.514 1.00 98.12 95 ALA A O 1
ATOM 761 N N . TRP A 1 96 ? 0.250 -5.171 -5.033 1.00 97.94 96 TRP A N 1
ATOM 762 C CA . TRP A 1 96 ? 1.536 -4.590 -5.418 1.00 97.94 96 TRP A CA 1
ATOM 763 C C . TRP A 1 96 ? 2.665 -4.931 -4.449 1.00 97.94 96 TRP A C 1
ATOM 765 O O . TRP A 1 96 ? 3.786 -5.183 -4.884 1.00 97.94 96 TRP A O 1
ATOM 775 N N . ALA A 1 97 ? 2.390 -5.057 -3.153 1.00 97.31 97 ALA A N 1
ATOM 776 C CA . ALA A 1 97 ? 3.376 -5.580 -2.214 1.00 97.31 97 ALA A CA 1
ATOM 777 C C . ALA A 1 97 ? 3.737 -7.050 -2.524 1.00 97.31 97 ALA A C 1
ATOM 779 O O . ALA A 1 97 ? 4.907 -7.432 -2.442 1.00 97.31 97 ALA A O 1
ATOM 780 N N . ASN A 1 98 ? 2.774 -7.872 -2.961 1.00 96.81 98 ASN A N 1
ATOM 781 C CA . ASN A 1 98 ? 3.060 -9.227 -3.451 1.00 96.81 98 ASN A CA 1
ATOM 782 C C . ASN A 1 98 ? 3.881 -9.224 -4.753 1.00 96.81 98 ASN A C 1
ATOM 784 O O . ASN A 1 98 ? 4.733 -10.093 -4.939 1.00 96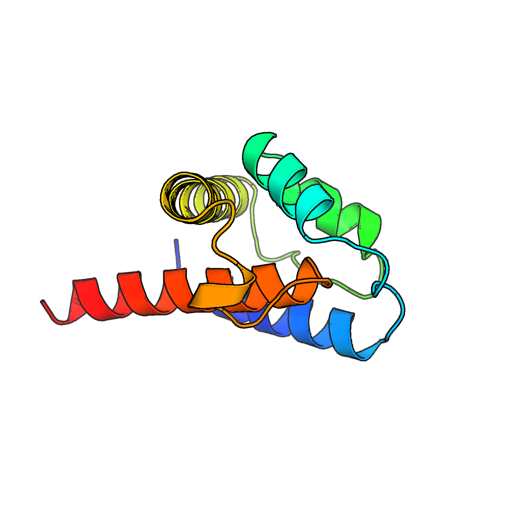.81 98 ASN A O 1
ATOM 788 N N . GLU A 1 99 ? 3.661 -8.264 -5.651 1.00 95.81 99 GLU A N 1
ATOM 789 C CA . GLU A 1 99 ? 4.488 -8.078 -6.854 1.00 95.81 99 GLU A CA 1
ATOM 790 C C . GLU A 1 99 ? 5.935 -7.710 -6.498 1.00 95.81 99 GLU A C 1
ATOM 792 O O . GLU A 1 99 ? 6.871 -8.283 -7.057 1.00 95.81 99 GLU A O 1
ATOM 797 N N . ILE A 1 100 ? 6.144 -6.819 -5.520 1.00 95.69 100 ILE A N 1
ATOM 798 C CA . ILE A 1 100 ? 7.484 -6.504 -4.998 1.00 95.69 100 ILE A CA 1
ATOM 799 C C . ILE A 1 100 ? 8.166 -7.785 -4.507 1.00 95.69 100 ILE A C 1
ATOM 801 O O . ILE A 1 100 ? 9.287 -8.083 -4.917 1.00 95.69 100 ILE A O 1
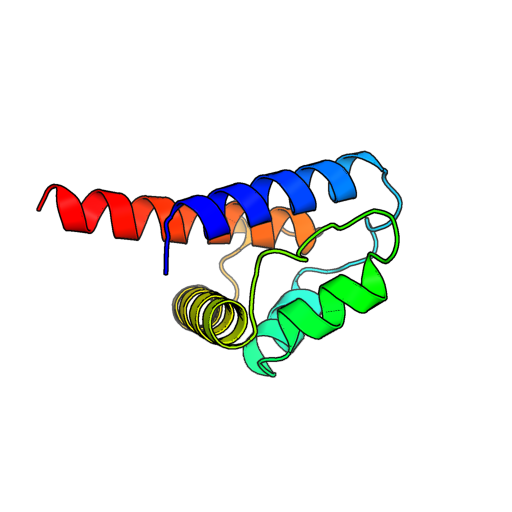ATOM 805 N N . MET A 1 101 ? 7.476 -8.577 -3.682 1.00 94.56 101 MET A N 1
ATOM 806 C CA . MET A 1 101 ? 7.999 -9.851 -3.176 1.00 94.56 101 MET A CA 1
ATOM 807 C C . MET A 1 101 ? 8.387 -10.815 -4.305 1.00 94.56 101 MET A C 1
ATOM 809 O O . MET A 1 101 ? 9.446 -11.439 -4.237 1.00 94.56 101 MET A O 1
ATOM 813 N N . GLN A 1 102 ? 7.561 -10.929 -5.348 1.00 92.19 102 GLN A N 1
ATOM 814 C CA . GLN A 1 102 ? 7.837 -11.793 -6.499 1.00 92.19 102 GLN A CA 1
ATOM 815 C C . GLN A 1 102 ? 9.069 -11.337 -7.286 1.00 92.19 102 GLN A C 1
ATOM 817 O O . GLN A 1 102 ? 9.914 -12.171 -7.617 1.00 92.19 102 GLN A O 1
ATOM 822 N N . ARG A 1 103 ? 9.210 -10.032 -7.552 1.00 92.62 103 ARG A N 1
ATOM 823 C CA . ARG A 1 103 ? 10.381 -9.477 -8.255 1.00 92.62 103 ARG A CA 1
ATOM 824 C C . ARG A 1 103 ? 11.673 -9.738 -7.490 1.00 92.62 103 ARG A C 1
ATOM 826 O O . ARG A 1 103 ? 12.652 -10.188 -8.079 1.00 92.62 103 ARG A O 1
ATOM 833 N N . GLU A 1 104 ? 11.660 -9.506 -6.184 1.00 89.25 104 GLU A N 1
ATOM 834 C CA . GLU A 1 104 ? 12.826 -9.713 -5.322 1.00 89.25 104 GLU A CA 1
ATOM 835 C C . GLU A 1 104 ? 13.191 -11.198 -5.185 1.00 89.25 104 GLU A C 1
ATOM 837 O O . GLU A 1 104 ? 14.367 -11.557 -5.234 1.00 89.25 104 GLU A O 1
ATOM 842 N N . ALA A 1 105 ? 12.197 -12.083 -5.048 1.00 86.44 105 ALA A N 1
ATOM 843 C CA . ALA A 1 105 ? 12.435 -13.524 -5.027 1.00 86.44 105 ALA A CA 1
ATOM 844 C C . ALA A 1 105 ? 12.993 -14.015 -6.373 1.00 86.44 105 ALA A C 1
ATOM 846 O O . ALA A 1 105 ? 13.936 -14.803 -6.390 1.00 86.44 105 ALA A O 1
ATOM 847 N N . GLY A 1 106 ? 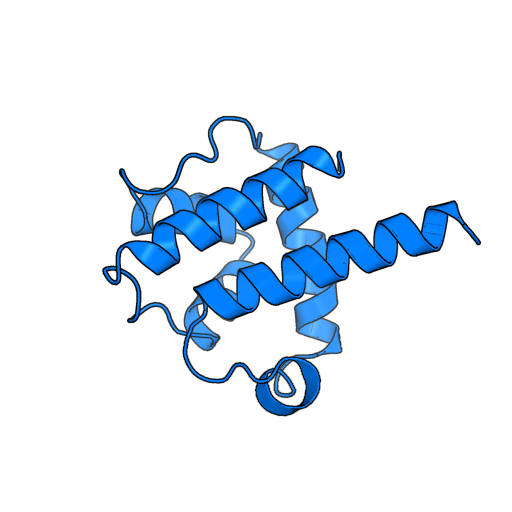12.458 -13.517 -7.493 1.00 82.44 106 GLY A N 1
ATOM 848 C CA . GLY A 1 106 ? 12.916 -13.845 -8.844 1.00 82.44 106 GLY A CA 1
ATOM 849 C C . GLY A 1 106 ? 14.355 -13.406 -9.125 1.00 82.44 106 GLY A C 1
ATOM 850 O O . GLY A 1 106 ? 15.107 -14.155 -9.741 1.00 82.44 106 GLY A O 1
ATOM 851 N N . GLN A 1 107 ? 14.773 -12.242 -8.621 1.00 74.38 107 GLN A N 1
ATOM 852 C CA . GLN A 1 107 ? 16.158 -11.765 -8.728 1.00 74.38 107 GLN A CA 1
ATOM 853 C C . GLN A 1 107 ? 17.168 -12.634 -7.965 1.00 74.38 107 GLN A C 1
ATOM 855 O O . GLN A 1 107 ? 18.345 -12.621 -8.301 1.00 74.38 107 GLN A O 1
ATOM 860 N N . GLN A 1 108 ? 16.739 -13.382 -6.944 1.00 60.53 108 GLN A N 1
ATOM 861 C CA . GLN A 1 108 ? 17.628 -14.245 -6.153 1.00 60.53 108 GLN A CA 1
ATOM 862 C C . GLN A 1 108 ? 17.854 -15.630 -6.777 1.00 60.53 108 GLN A C 1
ATOM 864 O O . GLN A 1 108 ? 18.773 -16.338 -6.367 1.00 60.53 108 GLN A O 1
ATOM 869 N N . VAL A 1 109 ? 17.014 -16.033 -7.734 1.00 58.53 109 VAL A N 1
ATOM 870 C CA . VAL A 1 109 ? 17.101 -17.327 -8.437 1.00 58.53 109 VAL A CA 1
ATOM 871 C C . VAL A 1 109 ? 17.575 -17.201 -9.891 1.00 58.53 109 VAL A C 1
ATOM 873 O O . VAL A 1 109 ? 17.721 -18.227 -10.557 1.00 58.53 109 VAL A O 1
ATOM 876 N N . ALA A 1 110 ? 17.810 -15.975 -10.370 1.00 54.41 110 ALA A N 1
ATOM 877 C CA . ALA A 1 110 ? 18.362 -15.655 -11.689 1.00 54.41 110 ALA A CA 1
ATOM 878 C C . ALA A 1 110 ? 19.871 -15.376 -11.608 1.00 54.41 110 ALA A C 1
ATOM 880 O O . ALA A 1 110 ? 20.586 -15.801 -12.543 1.00 54.41 110 ALA A O 1
#

Sequence (110 aa):
MKLLWVTYFILNINAAIDTGKYQDISVEEVEDHIDGGDLIPYLRERLEGDLDLTFIKEQDSEELNAKLNDILVAQRGNERSKWGIENSGLCLLVAWANEIMQREAGQQVA

Solvent-accessible surface area (backbone atoms only — not comparable to full-atom values): 6310 Å² total; per-residue (Å²): 130,63,68,68,55,47,54,49,49,38,54,29,50,52,53,34,57,73,68,63,78,61,68,77,43,31,42,66,60,48,51,53,27,35,74,68,69,41,42,64,65,49,47,53,64,76,35,61,92,56,50,77,61,84,86,60,45,69,73,52,44,55,52,50,35,52,56,50,34,56,47,43,77,75,39,72,95,36,47,46,83,75,70,72,41,80,56,42,18,62,62,46,52,42,53,50,42,51,48,52,53,50,54,58,55,51,64,76,78,107

Mean predicted aligned error: 3.14 Å